Protein AF-A0A2W6DTS2-F1 (afdb_monomer)

Nearest PDB structures (foldseek):
  8u2q-assembly1_B  TM=5.776E-01  e=1.323E+00  Mycolicibacterium thermoresistibile ATCC 19527
  8slg-assembly1_A  TM=5.768E-01  e=1.411E+00  Mycolicibacterium thermoresistibile ATCC 19527
  7o4l-assembly1_4  TM=3.158E-01  e=1.506E+00  Saccharomyces cerevisiae S288C

Foldseek 3Di:
DDDPDDDDADDKAWWFAQPPPRAIDGPDQADPPPRDGTHTPAIFHADPPPRGTDHPCVVDDPPPPD

Radius of gyration: 13.39 Å; Cα contacts (8 Å, |Δi|>4): 117; chains: 1; bounding box: 38×29×31 Å

Mean predicted aligned error: 5.33 Å

Secondary structure (DSSP, 8-state):
-PPP-----EEEEEEEE-TTT--EEES--B-TTT-PBPEEEEEEEE-TTT--EEEHHHHSPPPS--

Sequence (66 aa):
MSRANTVTVTGIGTVYECPEYETRYLDEQRCPDCALFARRIGTGGTCPHCEEPVAITDLTPGDPMS

pLDDT: mean 90.23, std 13.6, range [49.06, 98.5]

Solvent-accessible surface area (backbone atoms only — not comparable to full-atom values): 4128 Å² total; per-residue (Å²): 133,89,77,84,84,83,81,81,62,44,68,82,44,44,25,19,29,24,84,87,76,69,49,59,32,67,72,43,60,46,33,90,87,78,64,46,73,27,47,80,74,37,57,24,25,18,37,80,85,76,63,50,52,44,37,52,74,80,74,44,82,71,70,97,78,126

Structure (mmCIF, N/CA/C/O backbone):
data_AF-A0A2W6DTS2-F1
#
_entry.id   AF-A0A2W6DTS2-F1
#
loop_
_atom_site.group_PDB
_atom_site.id
_atom_site.type_symbol
_atom_site.label_atom_id
_atom_site.label_alt_id
_atom_site.label_comp_id
_atom_site.label_asym_id
_atom_site.label_entity_id
_atom_site.label_seq_id
_atom_site.pdbx_PDB_ins_code
_atom_site.Cartn_x
_atom_site.Cartn_y
_atom_site.Cartn_z
_atom_site.occupancy
_atom_site.B_iso_or_equiv
_atom_site.auth_seq_id
_atom_site.auth_comp_id
_atom_site.auth_asym_id
_atom_site.auth_atom_id
_atom_site.pdbx_PDB_model_num
ATOM 1 N N . MET A 1 1 ? 30.299 -4.500 -15.594 1.00 49.06 1 MET A N 1
ATOM 2 C CA . MET A 1 1 ? 29.042 -4.933 -16.244 1.00 49.06 1 MET A CA 1
ATOM 3 C C . MET A 1 1 ? 27.965 -4.919 -15.169 1.00 49.06 1 MET A C 1
ATOM 5 O O . MET A 1 1 ? 28.051 -5.737 -14.264 1.00 49.06 1 MET A O 1
ATOM 9 N N . SER A 1 2 ? 27.055 -3.940 -15.171 1.00 68.62 2 SER A N 1
ATOM 10 C CA . SER A 1 2 ? 25.996 -3.859 -14.152 1.00 68.62 2 SER A CA 1
ATOM 11 C C . SER A 1 2 ? 24.977 -4.975 -14.400 1.00 68.62 2 SER A C 1
ATOM 13 O O . SER A 1 2 ? 24.476 -5.099 -15.516 1.00 68.62 2 SER A O 1
ATOM 15 N N . ARG A 1 3 ? 24.720 -5.831 -13.406 1.00 67.19 3 ARG A N 1
ATOM 16 C CA . ARG A 1 3 ? 23.634 -6.818 -13.472 1.00 67.19 3 ARG A CA 1
ATOM 17 C C . ARG A 1 3 ? 22.328 -6.087 -13.171 1.00 67.19 3 ARG A C 1
ATOM 19 O O . ARG A 1 3 ? 22.229 -5.450 -12.129 1.00 67.19 3 ARG A O 1
ATOM 26 N N . ALA A 1 4 ? 21.338 -6.187 -14.054 1.00 65.69 4 ALA A N 1
ATOM 27 C CA . ALA A 1 4 ? 19.987 -5.739 -13.736 1.00 65.69 4 ALA A CA 1
ATOM 28 C C . ALA A 1 4 ? 19.452 -6.577 -12.561 1.00 65.69 4 ALA A C 1
ATOM 30 O O . ALA A 1 4 ? 19.356 -7.800 -12.675 1.00 65.69 4 ALA A O 1
ATOM 31 N N . ASN A 1 5 ? 19.143 -5.935 -11.431 1.00 74.19 5 ASN A N 1
ATOM 32 C CA . ASN A 1 5 ? 18.477 -6.595 -10.313 1.00 74.19 5 ASN A CA 1
ATOM 33 C C . ASN A 1 5 ? 16.974 -6.623 -10.607 1.00 74.19 5 ASN A C 1
ATOM 35 O O . ASN A 1 5 ? 16.326 -5.580 -10.605 1.00 74.19 5 ASN A O 1
ATOM 39 N N . THR A 1 6 ? 16.443 -7.798 -10.941 1.00 80.56 6 THR A N 1
ATOM 40 C CA . THR A 1 6 ? 15.015 -7.970 -11.236 1.00 80.56 6 THR A CA 1
ATOM 41 C C . THR A 1 6 ? 14.309 -8.436 -9.971 1.00 80.56 6 THR A C 1
ATOM 43 O O . THR A 1 6 ? 14.692 -9.461 -9.413 1.00 80.56 6 THR A O 1
ATOM 46 N N . VAL A 1 7 ? 13.276 -7.707 -9.542 1.00 82.44 7 VAL A N 1
ATOM 47 C CA . VAL A 1 7 ? 12.421 -8.091 -8.410 1.00 82.44 7 VAL A CA 1
ATOM 48 C C . VAL A 1 7 ? 10.997 -8.314 -8.904 1.00 82.44 7 VAL A C 1
ATOM 50 O O . VAL A 1 7 ? 10.475 -7.525 -9.689 1.00 82.44 7 VAL A O 1
ATOM 53 N N . THR A 1 8 ? 10.375 -9.401 -8.455 1.00 90.38 8 THR A N 1
ATOM 54 C CA . THR A 1 8 ? 8.994 -9.767 -8.788 1.00 90.38 8 THR A CA 1
ATOM 55 C C . THR A 1 8 ? 8.083 -9.568 -7.584 1.00 90.38 8 THR A C 1
ATOM 57 O O . THR A 1 8 ? 8.384 -10.068 -6.501 1.00 90.38 8 THR A O 1
ATOM 60 N N . VAL A 1 9 ? 6.951 -8.898 -7.797 1.00 93.44 9 VAL A N 1
ATOM 61 C CA . VAL A 1 9 ? 5.860 -8.729 -6.823 1.00 93.44 9 VAL A CA 1
ATOM 62 C C . VAL A 1 9 ? 4.538 -9.201 -7.432 1.00 93.44 9 VAL A C 1
ATOM 64 O O . VAL A 1 9 ? 4.411 -9.273 -8.657 1.00 93.44 9 VAL A O 1
ATOM 67 N N . THR A 1 10 ? 3.562 -9.519 -6.584 1.00 96.44 10 THR A N 1
ATOM 68 C CA . THR A 1 10 ? 2.193 -9.874 -6.985 1.00 96.44 10 THR A CA 1
ATOM 69 C C . THR A 1 10 ? 1.245 -8.726 -6.660 1.00 96.44 10 THR A C 1
ATOM 71 O O . THR A 1 10 ? 1.342 -8.140 -5.590 1.00 96.44 10 THR A O 1
ATOM 74 N N . GLY A 1 11 ? 0.321 -8.398 -7.569 1.00 92.38 11 GLY A N 1
ATOM 75 C CA . GLY A 1 11 ? -0.526 -7.208 -7.426 1.00 92.38 11 GLY A CA 1
ATOM 76 C C . GLY A 1 11 ? 0.286 -5.918 -7.582 1.00 92.38 11 GLY A C 1
ATOM 77 O O . GLY A 1 11 ? 1.410 -5.810 -7.106 1.00 92.38 11 GLY A O 1
ATOM 78 N N . ILE A 1 12 ? -0.255 -4.936 -8.297 1.00 95.88 12 ILE A N 1
ATOM 79 C CA . ILE A 1 12 ? 0.398 -3.634 -8.465 1.00 95.88 12 ILE A CA 1
ATOM 80 C C . ILE A 1 12 ? -0.565 -2.580 -7.958 1.00 95.88 12 ILE A C 1
ATOM 82 O O . ILE A 1 12 ? -1.667 -2.455 -8.485 1.00 95.88 12 ILE A O 1
ATOM 86 N N . GLY A 1 13 ? -0.122 -1.831 -6.956 1.00 97.62 13 GLY A N 1
ATOM 87 C CA . GLY A 1 13 ? -0.949 -0.857 -6.263 1.00 97.62 13 GLY A CA 1
ATOM 88 C C . GLY A 1 13 ? -0.118 0.156 -5.492 1.00 97.62 13 GLY A C 1
ATOM 89 O O . GLY A 1 13 ? 1.100 0.282 -5.676 1.00 97.62 13 GLY A O 1
ATOM 90 N N . THR A 1 14 ? -0.787 0.905 -4.625 1.00 98.44 14 THR A N 1
ATOM 91 C CA . THR A 1 14 ? -0.126 1.809 -3.684 1.00 98.44 14 THR A CA 1
ATOM 92 C C . THR A 1 14 ? 0.004 1.134 -2.326 1.00 98.44 14 THR A C 1
ATOM 94 O O . THR A 1 14 ? -0.980 0.677 -1.754 1.00 98.44 14 THR A O 1
ATOM 97 N N . VAL A 1 15 ? 1.223 1.104 -1.795 1.00 98.38 15 VAL A N 1
ATOM 98 C CA . VAL A 1 15 ? 1.503 0.654 -0.433 1.00 98.38 15 VAL A CA 1
ATOM 99 C C . VAL A 1 15 ? 1.256 1.805 0.536 1.00 98.38 15 VAL A C 1
ATOM 101 O O . VAL A 1 15 ? 1.771 2.918 0.355 1.00 98.38 15 VAL A O 1
ATOM 104 N N . TYR A 1 16 ? 0.487 1.515 1.575 1.00 98.50 16 TYR A N 1
ATOM 105 C CA . TYR A 1 16 ? 0.198 2.396 2.697 1.00 98.50 16 TYR A CA 1
ATOM 106 C C . TYR A 1 16 ? 0.688 1.765 4.002 1.00 98.50 16 TYR A C 1
ATOM 108 O O . TYR A 1 16 ? 0.759 0.547 4.100 1.00 98.50 16 TYR A O 1
ATOM 116 N N . GLU A 1 17 ? 1.014 2.581 5.002 1.00 98.50 17 GLU A N 1
ATOM 117 C CA . GLU A 1 17 ? 1.493 2.134 6.317 1.00 98.50 17 GLU A CA 1
ATOM 118 C C . GLU A 1 17 ? 0.702 2.811 7.440 1.00 98.50 17 GLU A C 1
ATOM 120 O O . GLU 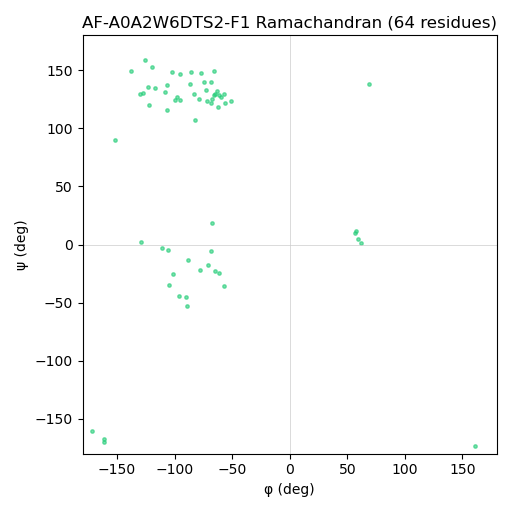A 1 17 ? 0.540 4.037 7.449 1.00 98.50 17 GLU A O 1
ATOM 125 N N . CYS A 1 18 ? 0.188 2.021 8.381 1.00 98.44 18 CYS A N 1
ATOM 126 C CA . CYS A 1 18 ? -0.508 2.545 9.551 1.00 98.44 18 CYS A CA 1
ATOM 127 C C . CYS A 1 18 ? 0.462 3.345 10.436 1.00 98.44 18 CYS A C 1
ATOM 129 O O . CYS A 1 18 ? 1.497 2.804 10.814 1.00 98.44 18 CYS A O 1
ATOM 131 N N . PRO A 1 19 ? 0.134 4.586 10.840 1.00 97.8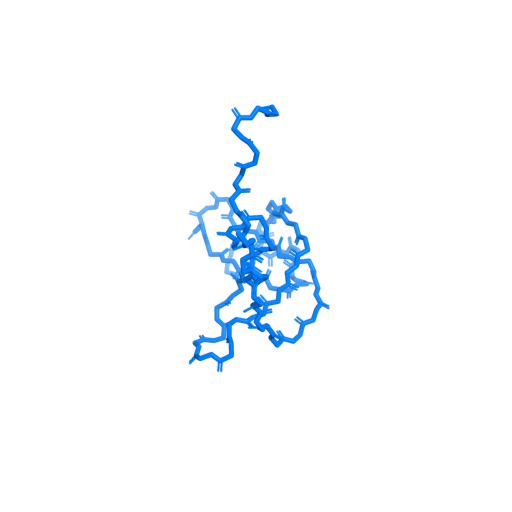1 19 PRO A N 1
ATOM 132 C CA . PRO A 1 19 ? 1.008 5.362 11.720 1.00 97.81 19 PRO A CA 1
ATOM 133 C C . PRO A 1 19 ? 1.066 4.833 13.162 1.00 97.81 19 PRO A C 1
ATOM 135 O O . PRO A 1 19 ? 1.971 5.216 13.891 1.00 97.81 19 PRO A O 1
ATOM 138 N N . GLU A 1 20 ? 0.107 3.999 13.577 1.00 98.31 20 GLU A N 1
ATOM 139 C CA . GLU A 1 20 ? 0.027 3.461 14.945 1.00 98.31 20 GLU A CA 1
ATOM 140 C C . GLU A 1 20 ? 0.661 2.068 15.065 1.00 98.31 20 GLU A C 1
ATOM 142 O O . GLU A 1 20 ? 1.388 1.794 16.013 1.00 98.31 20 GLU A O 1
ATOM 147 N N . TYR A 1 21 ? 0.386 1.180 14.104 1.00 97.56 21 TYR A N 1
ATOM 148 C CA . TYR A 1 21 ? 0.828 -0.222 14.149 1.00 97.56 21 TYR A CA 1
ATOM 149 C C . TYR A 1 21 ? 1.982 -0.536 13.199 1.00 97.56 21 TYR A C 1
ATOM 151 O O . TYR A 1 21 ? 2.417 -1.683 13.145 1.00 97.56 21 TYR A O 1
ATOM 159 N N . GLU A 1 22 ? 2.401 0.434 12.380 1.00 97.19 22 GLU A N 1
ATOM 160 C CA . GLU A 1 22 ? 3.448 0.288 11.352 1.00 97.19 22 GLU A CA 1
ATOM 161 C C . GLU A 1 22 ? 3.173 -0.836 10.329 1.00 97.19 22 GLU A C 1
ATOM 163 O O . GLU A 1 22 ? 4.011 -1.172 9.498 1.00 97.19 22 GLU A O 1
ATOM 168 N N . THR A 1 23 ? 1.963 -1.402 10.350 1.00 97.62 23 THR A N 1
ATOM 169 C CA . THR A 1 23 ? 1.523 -2.456 9.436 1.00 97.62 23 THR A CA 1
ATOM 170 C C . THR A 1 23 ? 1.252 -1.863 8.064 1.00 97.62 23 THR A C 1
ATOM 172 O O . THR A 1 23 ? 0.673 -0.774 7.952 1.00 97.62 23 THR A O 1
ATOM 175 N N . ARG A 1 24 ? 1.652 -2.587 7.017 1.00 97.94 24 ARG A N 1
ATOM 176 C CA . ARG A 1 24 ? 1.495 -2.148 5.635 1.00 97.94 24 ARG A CA 1
ATOM 177 C C . ARG A 1 24 ? 0.326 -2.830 4.949 1.00 97.94 24 ARG A C 1
ATOM 179 O O . ARG A 1 24 ? 0.012 -3.984 5.213 1.00 97.94 24 ARG A O 1
ATOM 186 N N . TYR A 1 25 ? -0.291 -2.103 4.026 1.00 98.00 25 TYR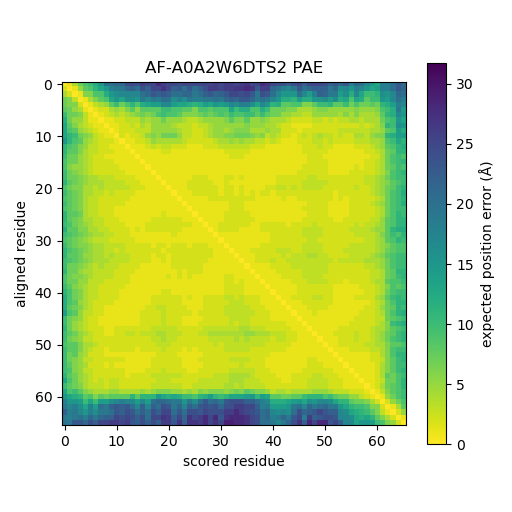 A N 1
ATOM 187 C CA . TYR A 1 25 ? -1.430 -2.567 3.245 1.00 98.00 25 TYR A CA 1
ATOM 188 C C . TYR A 1 25 ? -1.279 -2.154 1.779 1.00 98.00 25 TYR A C 1
ATOM 190 O O . TYR A 1 25 ? -0.690 -1.113 1.476 1.00 98.00 25 TYR A O 1
ATOM 198 N N . LEU A 1 26 ? -1.821 -2.962 0.864 1.00 98.25 26 LEU A N 1
ATOM 199 C CA . LEU A 1 26 ? -1.881 -2.655 -0.565 1.00 98.25 26 LEU A CA 1
ATOM 200 C C . LEU A 1 26 ? -3.278 -2.129 -0.916 1.00 98.25 26 LEU A C 1
ATOM 202 O O . LEU A 1 26 ? -4.269 -2.796 -0.638 1.00 98.25 26 LEU A O 1
ATOM 206 N N . ASP A 1 27 ? -3.341 -0.934 -1.504 1.00 97.69 27 ASP A N 1
ATOM 207 C CA . ASP A 1 27 ? -4.565 -0.236 -1.934 1.00 97.69 27 ASP A CA 1
ATOM 208 C C . ASP A 1 27 ? -5.616 0.038 -0.838 1.00 97.69 27 ASP A C 1
ATOM 210 O O . ASP A 1 27 ? -6.715 0.512 -1.129 1.00 97.69 27 ASP A O 1
ATOM 214 N N . GLU A 1 28 ? -5.255 -0.150 0.432 1.00 97.62 28 GLU A N 1
ATOM 215 C CA . GLU A 1 28 ? -6.092 0.169 1.588 1.00 97.62 28 GLU A CA 1
ATOM 216 C C . GLU A 1 28 ? -5.565 1.422 2.302 1.00 97.62 28 GLU A C 1
ATOM 218 O O . GLU A 1 28 ? -4.455 1.456 2.834 1.00 97.62 28 GLU A O 1
ATOM 223 N N . GLN A 1 29 ? -6.371 2.485 2.294 1.00 97.81 29 GLN A N 1
ATOM 224 C CA . GLN A 1 29 ? -5.983 3.807 2.800 1.00 97.81 29 GLN A CA 1
ATOM 225 C C . GLN A 1 29 ? -6.256 3.984 4.294 1.00 97.81 29 GLN A C 1
ATOM 227 O O . GLN A 1 29 ? -5.787 4.961 4.890 1.00 97.81 29 GLN A O 1
ATOM 232 N N . ARG A 1 30 ? -7.032 3.087 4.908 1.00 98.00 30 ARG A N 1
ATOM 233 C CA . ARG A 1 30 ? -7.340 3.121 6.337 1.00 98.00 30 ARG A CA 1
ATOM 234 C C . ARG A 1 30 ? -6.929 1.818 6.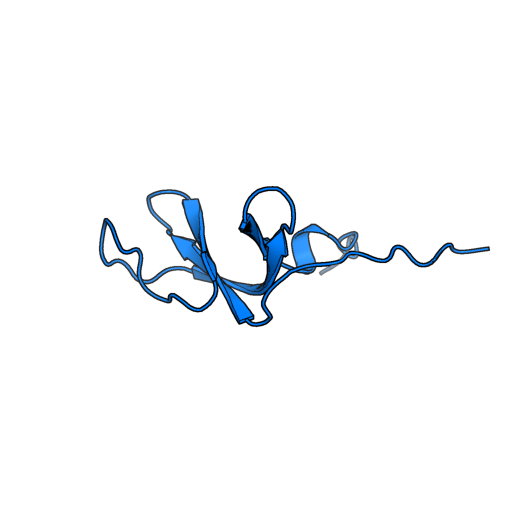989 1.00 98.00 30 ARG A C 1
ATOM 236 O O . ARG A 1 30 ? -7.246 0.747 6.497 1.00 98.00 30 ARG A O 1
ATOM 243 N N . CYS A 1 31 ? -6.283 1.909 8.145 1.00 97.88 31 CYS A N 1
ATOM 244 C CA . CYS A 1 31 ? -6.004 0.712 8.926 1.00 97.88 31 CYS A CA 1
ATOM 245 C C . CYS A 1 31 ? -7.334 0.015 9.293 1.00 97.88 31 CYS A C 1
ATOM 247 O O . CYS A 1 31 ? -8.209 0.681 9.857 1.00 97.88 31 CYS A O 1
ATOM 249 N N . PRO A 1 32 ? -7.506 -1.287 9.004 1.00 96.44 32 PRO A N 1
ATOM 250 C CA . PRO A 1 32 ? -8.729 -2.014 9.337 1.00 96.44 32 PRO A CA 1
ATOM 251 C C . PRO A 1 32 ? -8.949 -2.136 10.853 1.00 96.44 32 PRO A C 1
ATOM 253 O O . PRO A 1 32 ? -10.089 -2.280 11.287 1.00 96.44 32 PRO A O 1
ATOM 256 N N . ASP A 1 33 ? -7.883 -2.021 11.652 1.00 97.56 33 ASP A N 1
ATOM 257 C CA . ASP A 1 33 ? -7.932 -2.204 13.104 1.00 97.56 33 ASP A CA 1
ATOM 258 C C . ASP A 1 33 ? -8.223 -0.899 13.868 1.00 97.56 33 ASP A C 1
ATOM 260 O O . ASP A 1 33 ? -9.071 -0.883 14.759 1.00 97.56 33 ASP A O 1
ATOM 264 N N . CYS A 1 34 ? -7.561 0.217 13.523 1.00 97.69 34 CYS A N 1
ATOM 265 C CA . CYS A 1 34 ? -7.742 1.507 14.217 1.00 97.69 34 CYS A CA 1
ATOM 266 C C . CYS A 1 34 ? -8.451 2.597 13.397 1.00 97.69 34 CYS A C 1
ATOM 268 O O . CYS A 1 34 ? -8.681 3.693 13.907 1.00 97.69 34 CYS A O 1
ATOM 270 N N . ALA A 1 35 ? -8.794 2.331 12.132 1.00 97.38 35 ALA A N 1
ATOM 271 C CA . ALA A 1 35 ? -9.489 3.239 11.209 1.00 97.38 35 ALA A CA 1
ATOM 272 C C . ALA A 1 35 ? -8.790 4.582 10.899 1.00 97.38 35 ALA A C 1
ATOM 274 O O . ALA A 1 35 ? -9.353 5.414 10.168 1.00 97.38 35 ALA A O 1
ATOM 275 N N . LEU A 1 36 ? -7.568 4.800 11.404 1.00 98.19 36 LEU A N 1
ATOM 276 C CA . LEU A 1 36 ? -6.736 5.947 11.052 1.00 98.19 36 LEU A CA 1
ATOM 277 C C . LEU A 1 36 ? -6.325 5.885 9.580 1.00 98.19 36 LEU A C 1
ATOM 279 O O . LEU A 1 36 ? -6.153 4.810 9.003 1.00 98.19 36 LEU A O 1
ATOM 283 N N . PHE A 1 37 ? -6.145 7.062 8.983 1.00 98.31 37 PHE A N 1
ATOM 284 C CA . PHE A 1 37 ? -5.578 7.166 7.646 1.00 98.31 37 PHE A CA 1
ATOM 285 C C . PHE A 1 37 ? -4.113 6.737 7.666 1.00 98.31 37 PHE A C 1
ATOM 287 O O . PHE A 1 37 ? -3.305 7.277 8.423 1.00 98.31 37 PHE A O 1
ATOM 294 N N . ALA A 1 38 ? -3.788 5.773 6.814 1.00 98.31 38 ALA A N 1
ATOM 295 C CA . ALA A 1 38 ? -2.440 5.276 6.639 1.00 98.31 38 ALA A CA 1
ATOM 296 C C . ALA A 1 38 ? -1.604 6.250 5.790 1.00 98.31 38 ALA A C 1
ATOM 298 O O . ALA A 1 38 ? -2.104 6.928 4.885 1.00 98.31 38 ALA A O 1
ATOM 299 N N . ARG A 1 39 ? -0.302 6.324 6.072 1.00 98.06 39 ARG A N 1
ATOM 300 C CA . ARG A 1 39 ? 0.653 7.114 5.292 1.00 98.06 39 ARG A CA 1
ATOM 301 C C . ARG A 1 39 ? 0.911 6.419 3.959 1.00 98.06 39 ARG A C 1
ATOM 303 O O . ARG A 1 39 ? 1.216 5.232 3.934 1.00 98.06 39 ARG A O 1
ATOM 310 N N . ARG A 1 40 ? 0.867 7.162 2.850 1.00 98.12 40 ARG A N 1
ATOM 311 C CA . ARG A 1 40 ? 1.293 6.648 1.540 1.00 98.12 40 ARG A CA 1
ATOM 312 C C . ARG A 1 40 ? 2.806 6.433 1.529 1.00 98.12 40 ARG A C 1
ATOM 314 O O . ARG A 1 40 ? 3.546 7.399 1.695 1.00 98.12 40 ARG A O 1
ATOM 321 N N . ILE A 1 41 ? 3.247 5.206 1.269 1.00 97.69 41 ILE A N 1
ATOM 322 C CA . ILE A 1 41 ? 4.667 4.876 1.105 1.00 97.69 41 ILE A CA 1
ATOM 323 C C . ILE A 1 41 ? 5.075 5.032 -0.359 1.00 97.69 41 ILE A C 1
ATOM 325 O O . ILE A 1 41 ? 5.998 5.776 -0.675 1.00 97.69 41 ILE A O 1
ATOM 329 N N . GLY A 1 42 ? 4.346 4.400 -1.280 1.00 96.62 42 GLY A N 1
ATOM 330 C CA . GLY A 1 42 ? 4.681 4.474 -2.700 1.00 96.62 42 GLY A CA 1
ATOM 331 C C . GLY A 1 42 ? 4.054 3.365 -3.528 1.00 96.62 42 GLY A C 1
ATOM 332 O O . GLY A 1 42 ? 3.227 2.601 -3.043 1.00 96.62 42 GLY A O 1
ATOM 333 N N . THR A 1 43 ? 4.436 3.294 -4.800 1.00 97.25 43 THR A N 1
ATOM 334 C CA . THR A 1 43 ? 4.043 2.188 -5.680 1.00 97.25 43 THR A CA 1
ATOM 335 C C . THR A 1 43 ? 4.727 0.899 -5.231 1.00 97.25 43 THR A C 1
ATOM 337 O O . THR A 1 43 ? 5.911 0.911 -4.882 1.00 97.25 43 THR A O 1
ATOM 340 N N . GLY A 1 44 ? 3.999 -0.210 -5.271 1.00 96.75 44 GLY A N 1
ATOM 341 C CA . GLY A 1 44 ? 4.513 -1.511 -4.872 1.00 96.75 44 GLY A CA 1
ATOM 342 C C . GLY A 1 44 ? 3.555 -2.647 -5.196 1.00 96.75 44 GLY A C 1
ATOM 343 O O . GLY A 1 44 ? 2.663 -2.511 -6.036 1.00 96.75 44 GLY A O 1
ATOM 344 N N . GLY A 1 45 ? 3.772 -3.762 -4.514 1.00 97.19 45 GLY A N 1
ATOM 345 C CA . GLY A 1 45 ? 2.966 -4.974 -4.600 1.00 97.19 45 GLY A CA 1
ATOM 346 C C . GLY A 1 45 ? 3.206 -5.850 -3.379 1.00 97.19 45 GLY A C 1
ATOM 347 O O . GLY A 1 45 ? 3.862 -5.420 -2.432 1.00 97.19 45 GLY A O 1
ATOM 348 N N . THR A 1 46 ? 2.709 -7.078 -3.389 1.00 97.94 46 THR A N 1
ATOM 349 C CA . THR A 1 46 ? 2.987 -8.051 -2.331 1.00 97.94 46 THR A CA 1
ATOM 350 C C . THR A 1 46 ? 4.152 -8.962 -2.694 1.00 97.94 46 THR A C 1
ATOM 352 O O . THR A 1 46 ? 4.381 -9.310 -3.859 1.00 97.94 46 THR A O 1
ATOM 355 N N . CYS A 1 47 ? 4.915 -9.367 -1.684 1.00 95.94 47 CYS A N 1
ATOM 356 C CA . CYS A 1 47 ? 5.930 -10.397 -1.833 1.00 95.94 47 CYS A CA 1
ATOM 357 C C . CYS A 1 47 ? 5.269 -11.725 -2.257 1.00 95.94 47 CYS A C 1
ATOM 359 O O . CYS A 1 47 ? 4.360 -12.188 -1.568 1.00 95.94 47 CYS A O 1
ATOM 361 N N . PRO A 1 48 ? 5.737 -12.406 -3.320 1.00 94.81 48 PRO A N 1
ATOM 362 C CA . PRO A 1 48 ? 5.133 -13.662 -3.776 1.00 94.81 48 PRO A CA 1
ATOM 363 C C . PRO A 1 48 ? 5.329 -14.841 -2.805 1.00 94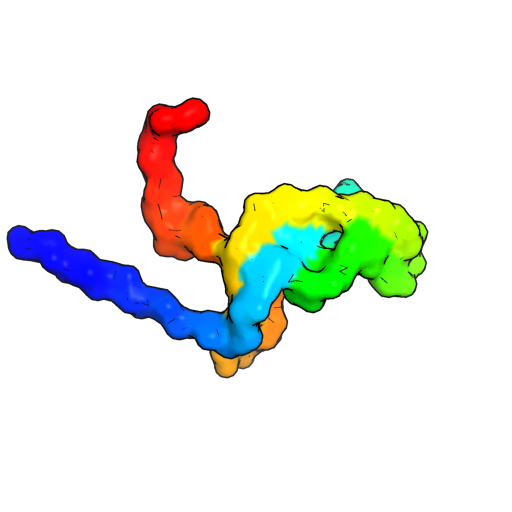.81 48 PRO A C 1
ATOM 365 O O . PRO A 1 48 ? 4.806 -15.923 -3.051 1.00 94.81 48 PRO A O 1
ATOM 368 N N . HIS A 1 49 ? 6.106 -14.664 -1.731 1.00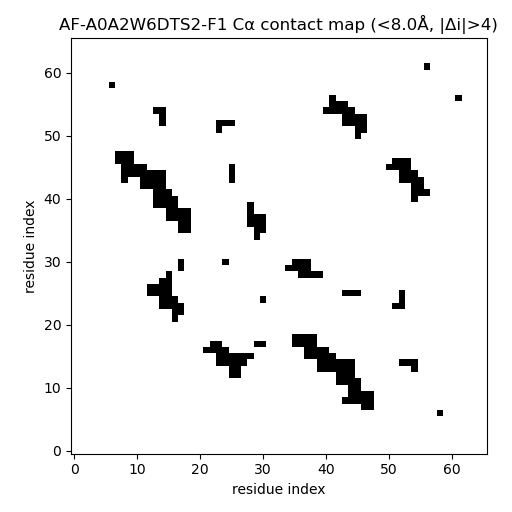 94.88 49 HIS A N 1
ATOM 369 C CA . HIS A 1 49 ? 6.408 -15.720 -0.761 1.00 94.88 49 HIS A CA 1
ATOM 370 C C . HIS A 1 49 ? 5.651 -15.585 0.559 1.00 94.88 49 HIS A C 1
ATOM 372 O O . HIS A 1 49 ? 5.327 -16.600 1.168 1.00 94.88 49 HIS A O 1
ATOM 378 N N . CYS A 1 50 ? 5.414 -14.357 1.020 1.00 95.56 50 CYS A N 1
ATOM 379 C CA . CYS A 1 50 ? 4.793 -14.093 2.320 1.00 95.56 50 CYS A CA 1
ATOM 380 C C . CYS A 1 50 ? 3.609 -13.128 2.249 1.00 95.56 50 CYS A C 1
ATOM 382 O O . CYS A 1 50 ? 3.071 -12.786 3.291 1.00 95.56 50 CYS A O 1
ATOM 384 N N . GLU A 1 51 ? 3.237 -12.669 1.050 1.00 95.31 51 GLU A N 1
ATOM 385 C CA . GLU A 1 51 ? 2.115 -11.753 0.795 1.00 95.31 51 GLU A CA 1
ATOM 386 C C . GLU A 1 51 ? 2.238 -10.369 1.461 1.00 95.31 51 GLU A C 1
ATOM 388 O O . GLU A 1 51 ? 1.387 -9.507 1.254 1.00 95.31 51 GLU A O 1
ATOM 393 N N . GLU A 1 52 ? 3.337 -10.107 2.170 1.00 96.44 52 GLU A N 1
ATOM 394 C CA . GLU A 1 52 ? 3.606 -8.818 2.803 1.00 96.44 52 GLU A CA 1
ATOM 395 C C . GLU A 1 52 ? 3.735 -7.705 1.743 1.00 96.44 52 GLU A C 1
ATOM 397 O O . GLU A 1 52 ? 4.460 -7.894 0.753 1.00 96.44 52 GLU A O 1
ATOM 402 N N . PRO A 1 53 ? 3.071 -6.548 1.915 1.00 97.81 53 PRO A N 1
ATOM 403 C CA . PRO A 1 53 ? 3.221 -5.410 1.014 1.00 97.81 53 PRO A CA 1
ATOM 404 C C . PRO A 1 53 ? 4.628 -4.799 1.062 1.00 97.81 53 PRO A C 1
ATOM 406 O O . PRO A 1 53 ? 5.140 -4.424 2.116 1.00 97.81 53 PRO A O 1
ATOM 409 N N . VAL A 1 54 ? 5.237 -4.625 -0.111 1.00 96.75 54 VAL A N 1
ATOM 410 C CA . VAL A 1 54 ? 6.583 -4.066 -0.287 1.00 96.75 54 VAL A CA 1
ATOM 411 C C . VAL A 1 54 ? 6.536 -2.915 -1.287 1.00 96.75 54 VAL A C 1
ATOM 413 O O . VAL A 1 54 ? 5.993 -3.055 -2.388 1.00 96.75 54 VAL A O 1
ATOM 416 N N . ALA A 1 55 ? 7.117 -1.769 -0.924 1.00 96.56 55 ALA A N 1
ATOM 417 C CA . ALA A 1 55 ? 7.238 -0.637 -1.831 1.00 96.56 55 ALA A CA 1
ATOM 418 C C . ALA A 1 55 ? 8.498 -0.776 -2.696 1.00 96.56 55 ALA A C 1
ATOM 420 O O . ALA A 1 55 ? 9.527 -1.287 -2.257 1.00 96.56 55 ALA A O 1
ATOM 421 N N . ILE A 1 56 ? 8.451 -0.272 -3.933 1.00 93.75 56 ILE A N 1
ATOM 422 C CA . ILE A 1 56 ? 9.605 -0.314 -4.851 1.00 93.75 56 ILE A CA 1
ATOM 423 C C . ILE A 1 56 ? 10.831 0.378 -4.234 1.00 93.75 56 ILE A C 1
ATOM 425 O O . ILE A 1 56 ? 11.952 -0.095 -4.402 1.00 93.75 56 ILE A O 1
ATOM 429 N N . THR A 1 57 ? 10.611 1.452 -3.473 1.00 92.19 57 THR A N 1
ATOM 430 C C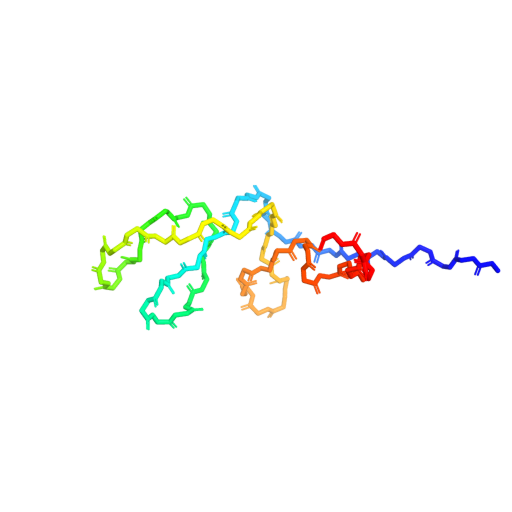A . THR A 1 57 ? 11.659 2.216 -2.782 1.00 92.19 57 THR A CA 1
ATOM 431 C C . THR A 1 57 ? 12.433 1.402 -1.749 1.00 92.19 57 THR A C 1
ATOM 433 O O . THR A 1 57 ? 13.575 1.745 -1.471 1.00 92.19 57 THR A O 1
ATOM 436 N N . ASP A 1 58 ? 11.850 0.329 -1.204 1.00 91.25 58 ASP A N 1
ATOM 437 C CA . ASP A 1 58 ? 12.534 -0.562 -0.256 1.00 91.25 58 ASP A CA 1
ATOM 438 C C . ASP A 1 58 ? 13.501 -1.530 -0.966 1.00 91.25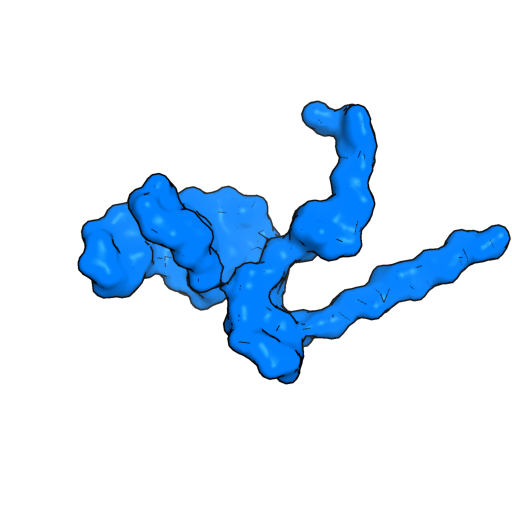 58 ASP A C 1
ATOM 440 O O . ASP A 1 58 ? 14.410 -2.087 -0.354 1.00 91.25 58 ASP A O 1
ATOM 444 N N . LEU A 1 59 ? 13.282 -1.766 -2.263 1.00 89.38 59 LEU A N 1
ATOM 445 C CA . LEU A 1 59 ? 13.973 -2.776 -3.072 1.00 89.38 59 LEU A CA 1
ATOM 446 C C . LEU A 1 59 ? 15.067 -2.178 -3.955 1.00 89.38 59 LEU A C 1
ATOM 448 O O . LEU A 1 59 ? 16.009 -2.865 -4.360 1.00 89.38 59 LEU A O 1
ATOM 452 N N . THR A 1 60 ? 14.923 -0.903 -4.295 1.00 85.56 60 THR A N 1
ATOM 453 C CA . THR A 1 60 ? 15.939 -0.148 -5.014 1.00 85.56 60 THR A CA 1
ATOM 454 C C .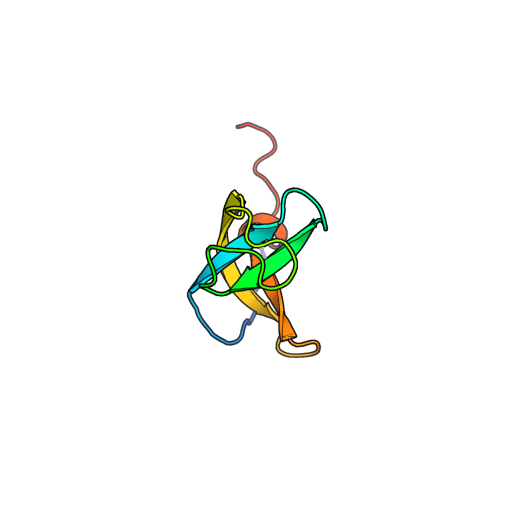 THR A 1 60 ? 16.928 0.441 -4.016 1.00 85.56 60 THR A C 1
ATOM 456 O O . THR A 1 60 ? 16.492 0.980 -3.000 1.00 85.56 60 THR A O 1
ATOM 459 N N . PRO A 1 61 ? 18.244 0.408 -4.294 1.00 76.81 61 PRO A N 1
ATOM 460 C CA . PRO A 1 61 ? 19.184 1.232 -3.549 1.00 76.81 61 PRO A CA 1
ATOM 461 C C . PRO A 1 61 ? 18.661 2.669 -3.564 1.00 76.81 61 PRO A C 1
ATOM 463 O O . PRO A 1 61 ? 18.398 3.201 -4.643 1.00 76.81 61 PRO A O 1
ATOM 466 N N . GLY A 1 62 ? 18.464 3.269 -2.390 1.00 65.44 62 GLY A N 1
ATOM 467 C CA . GLY A 1 62 ? 18.197 4.699 -2.330 1.00 65.44 62 GLY A CA 1
ATOM 468 C C . GLY A 1 62 ? 19.355 5.409 -3.018 1.00 65.44 62 GLY A C 1
ATOM 469 O O . GLY A 1 62 ? 20.513 5.103 -2.718 1.00 65.44 62 GLY A O 1
ATOM 470 N N . ASP A 1 63 ? 19.073 6.317 -3.952 1.00 57.69 63 ASP A N 1
ATOM 471 C CA . ASP A 1 63 ? 20.101 7.275 -4.343 1.00 57.69 63 ASP A CA 1
ATOM 472 C C . ASP A 1 63 ? 20.529 7.975 -3.046 1.00 57.69 63 ASP A C 1
ATOM 474 O O . ASP A 1 63 ? 19.664 8.523 -2.356 1.00 57.69 63 ASP A O 1
ATOM 478 N N . PRO A 1 64 ? 21.815 7.944 -2.647 1.00 52.16 64 PRO A N 1
ATOM 479 C CA . PRO A 1 64 ? 22.251 8.470 -1.354 1.00 52.16 64 PRO A CA 1
ATOM 480 C C . PRO A 1 64 ? 22.136 10.000 -1.232 1.00 52.16 64 PRO A C 1
ATOM 482 O O . PRO A 1 64 ? 22.779 10.581 -0.368 1.00 52.16 64 PRO A O 1
ATOM 485 N N . MET A 1 65 ? 21.350 10.661 -2.083 1.00 53.50 65 MET A N 1
ATOM 486 C CA . MET A 1 65 ? 21.126 12.099 -2.108 1.00 53.50 65 MET A CA 1
ATOM 487 C C . MET A 1 65 ? 19.727 12.399 -2.674 1.00 53.50 65 MET A C 1
ATOM 489 O O . MET A 1 65 ? 19.547 12.580 -3.879 1.00 53.50 65 MET A O 1
ATOM 493 N N . SER A 1 66 ? 18.728 12.471 -1.801 1.00 51.94 66 SER A N 1
ATOM 494 C CA . SER A 1 66 ? 17.505 13.262 -1.995 1.00 51.94 66 SER A CA 1
ATOM 495 C C . SER A 1 66 ? 17.219 14.016 -0.708 1.00 51.94 66 SER A C 1
ATOM 497 O O . SER A 1 66 ? 17.382 13.394 0.365 1.00 51.94 66 SER A O 1
#